Protein AF-A0AAE2CI49-F1 (afdb_monomer)

Structure (mmCIF, N/CA/C/O backbone):
data_AF-A0AAE2CI49-F1
#
_entry.id   AF-A0AAE2CI49-F1
#
loop_
_atom_site.group_PDB
_atom_site.id
_atom_site.type_symbol
_atom_site.label_atom_id
_atom_site.label_alt_id
_atom_site.label_comp_id
_atom_site.label_asym_id
_atom_site.label_entity_id
_atom_site.label_seq_id
_atom_site.pdbx_PDB_ins_code
_atom_site.Cartn_x
_atom_site.Cartn_y
_atom_site.Cartn_z
_atom_site.occupancy
_atom_site.B_iso_or_equiv
_atom_site.auth_seq_id
_atom_site.auth_comp_id
_atom_site.auth_asym_id
_atom_site.auth_atom_id
_atom_site.pdbx_PDB_model_num
ATOM 1 N N . MET A 1 1 ? -27.944 13.816 4.748 1.00 39.56 1 MET A N 1
ATOM 2 C CA . MET A 1 1 ? -26.914 13.652 5.799 1.00 39.56 1 MET A CA 1
ATOM 3 C C . MET A 1 1 ? -25.549 13.648 5.132 1.00 39.56 1 MET A C 1
ATOM 5 O O . MET A 1 1 ? -25.387 12.928 4.154 1.00 39.56 1 MET A O 1
ATOM 9 N N . LYS A 1 2 ? -24.597 14.471 5.590 1.00 44.56 2 LYS A N 1
ATOM 10 C CA . LYS A 1 2 ? -23.194 14.343 5.158 1.00 44.56 2 LYS A CA 1
ATOM 11 C C . LYS A 1 2 ? -22.647 13.049 5.763 1.00 44.56 2 LYS A C 1
ATOM 13 O O . LYS A 1 2 ? -22.894 12.801 6.938 1.00 44.56 2 LYS A O 1
ATOM 18 N N . GLN A 1 3 ? -21.974 12.222 4.966 1.00 50.28 3 GLN A N 1
ATOM 19 C CA . GLN A 1 3 ? -21.343 11.003 5.473 1.00 50.28 3 GLN A CA 1
ATOM 20 C C . GLN A 1 3 ? -20.342 11.378 6.579 1.00 50.28 3 GLN A C 1
ATOM 22 O O . GLN A 1 3 ? -19.498 12.246 6.337 1.00 50.28 3 GLN A O 1
ATOM 27 N N . PRO A 1 4 ? -20.423 10.779 7.779 1.00 49.91 4 PRO A N 1
ATOM 28 C CA . PRO A 1 4 ? -19.415 10.987 8.804 1.00 49.91 4 PRO A CA 1
ATOM 29 C C . PRO A 1 4 ? -18.140 10.254 8.380 1.00 49.91 4 PRO A C 1
ATOM 31 O O . PRO A 1 4 ? -18.024 9.041 8.513 1.00 49.91 4 PRO A O 1
ATOM 34 N N . SER A 1 5 ? -17.178 10.986 7.824 1.00 48.34 5 SER A N 1
ATOM 35 C CA . SER A 1 5 ? -15.806 10.505 7.689 1.00 48.34 5 SER A CA 1
ATOM 36 C C . SER A 1 5 ? -15.032 10.927 8.935 1.00 48.34 5 SER A C 1
ATOM 38 O O . SER A 1 5 ? -14.729 12.111 9.094 1.00 48.34 5 SER A O 1
ATOM 40 N N . PHE A 1 6 ? -14.707 9.981 9.815 1.00 48.91 6 PHE A N 1
ATOM 41 C CA . PHE A 1 6 ? -13.681 10.206 10.831 1.00 48.91 6 PHE A CA 1
ATOM 42 C C . PHE A 1 6 ? -12.323 10.229 10.120 1.00 48.91 6 PHE A C 1
ATOM 44 O O . PHE A 1 6 ? -11.905 9.233 9.532 1.00 48.91 6 PHE A O 1
ATOM 51 N N . ILE A 1 7 ? -11.662 11.388 10.103 1.00 50.59 7 ILE A N 1
ATOM 52 C CA . ILE A 1 7 ? -10.316 11.528 9.539 1.00 50.59 7 ILE A CA 1
ATOM 53 C C . ILE A 1 7 ? -9.325 11.337 10.682 1.00 50.59 7 ILE A C 1
ATOM 55 O O . ILE A 1 7 ? -9.117 12.244 11.488 1.00 50.59 7 ILE A O 1
ATOM 59 N N . LEU A 1 8 ? -8.691 10.168 10.737 1.00 57.25 8 LEU A N 1
ATOM 60 C CA . LEU A 1 8 ? -7.527 9.962 11.587 1.00 57.25 8 LEU A CA 1
ATOM 61 C C . LEU A 1 8 ? -6.319 10.630 10.913 1.00 57.25 8 LEU A C 1
ATOM 63 O O . LEU A 1 8 ? -5.760 10.109 9.949 1.00 57.25 8 LEU A O 1
ATOM 67 N N . SER A 1 9 ? -5.958 11.824 11.379 1.00 54.97 9 SER A N 1
ATOM 68 C CA . SER A 1 9 ? -4.792 12.556 10.874 1.00 54.97 9 SER A CA 1
ATOM 69 C C . SER A 1 9 ? -3.548 12.136 11.651 1.00 54.97 9 SER A C 1
ATOM 71 O O . SER A 1 9 ? -3.353 12.567 12.784 1.00 54.97 9 SER A O 1
ATOM 73 N N . VAL A 1 10 ? -2.690 11.313 11.048 1.00 61.19 10 VAL A N 1
ATOM 74 C CA . VAL A 1 10 ? -1.338 11.076 11.572 1.00 61.19 10 VAL A CA 1
ATOM 75 C C . VAL A 1 10 ? -0.443 12.218 11.090 1.00 61.19 10 VAL A C 1
ATOM 77 O O . VAL A 1 10 ? -0.143 12.325 9.901 1.00 61.19 10 VAL A O 1
ATOM 80 N N . VAL A 1 11 ? -0.037 13.098 12.007 1.00 55.62 11 VAL A N 1
ATOM 81 C CA . VAL A 1 11 ? 0.938 14.160 11.725 1.00 55.62 11 VAL A CA 1
ATOM 82 C C . VAL A 1 11 ? 2.320 13.517 11.635 1.00 55.62 11 VAL A C 1
ATOM 84 O O . VAL A 1 11 ? 2.894 13.113 12.642 1.00 55.62 11 VAL A O 1
ATOM 87 N N . ILE A 1 12 ? 2.849 13.389 10.417 1.00 55.75 12 ILE A N 1
ATOM 88 C CA . ILE A 1 12 ? 4.235 12.967 10.201 1.00 55.75 12 ILE A CA 1
ATOM 89 C C . ILE A 1 12 ? 5.129 14.195 10.398 1.00 55.75 12 ILE A C 1
ATOM 91 O O . ILE A 1 12 ? 4.951 15.209 9.723 1.00 55.75 12 ILE A O 1
ATOM 95 N N . ASP A 1 13 ? 6.077 14.091 11.331 1.00 49.03 13 ASP A N 1
ATOM 96 C CA . ASP A 1 13 ? 7.051 15.138 11.647 1.00 49.03 13 ASP A CA 1
ATOM 97 C C . ASP A 1 13 ? 7.772 15.675 10.400 1.00 49.03 13 ASP A C 1
ATOM 99 O O . ASP A 1 13 ? 7.978 14.952 9.424 1.00 49.03 13 ASP A O 1
ATOM 103 N N . GLY A 1 14 ? 8.195 16.944 10.479 1.00 54.28 14 GLY A N 1
ATOM 104 C CA . GLY A 1 14 ? 8.913 17.683 9.436 1.00 54.28 14 GLY A CA 1
ATOM 105 C C . GLY A 1 14 ? 10.259 17.057 9.006 1.00 54.28 14 GLY A C 1
ATOM 106 O O . GLY A 1 14 ? 10.463 15.857 9.113 1.00 54.28 14 GLY A O 1
ATOM 107 N N . PRO A 1 15 ? 11.254 17.823 8.528 1.00 52.94 15 PRO A N 1
ATOM 108 C CA . PRO A 1 15 ? 12.444 17.299 7.826 1.00 52.94 15 PRO A CA 1
ATOM 109 C C . PRO A 1 15 ? 13.261 16.187 8.527 1.00 52.94 15 PRO A C 1
ATOM 111 O O . PRO A 1 15 ? 14.086 15.534 7.889 1.00 52.94 15 PRO A O 1
ATOM 114 N N . LYS A 1 16 ? 13.056 15.967 9.833 1.00 57.91 16 LYS A N 1
ATOM 115 C CA . LYS A 1 16 ? 13.677 14.917 10.658 1.00 57.91 16 LYS A CA 1
ATOM 116 C C . LYS A 1 16 ? 12.723 13.767 11.026 1.00 57.91 16 LYS A 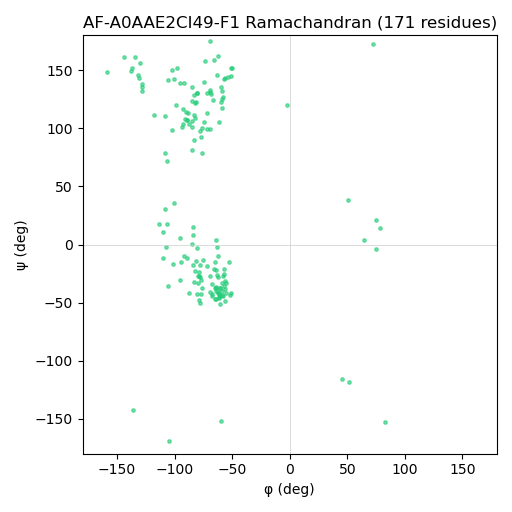C 1
ATOM 118 O O . LYS A 1 16 ? 13.038 13.014 11.948 1.00 57.91 16 LYS A O 1
ATOM 123 N N . GLY A 1 17 ? 11.602 13.627 10.319 1.00 57.50 17 GLY A N 1
ATOM 124 C CA . GLY A 1 17 ? 10.532 12.684 10.618 1.00 57.50 17 GLY A CA 1
ATOM 125 C C . GLY A 1 17 ? 11.007 11.254 10.853 1.00 57.50 17 GLY A C 1
ATOM 126 O O . GLY A 1 17 ? 12.044 10.806 10.335 1.00 57.50 17 GLY A O 1
ATOM 127 N N . SER A 1 18 ? 10.235 10.536 11.666 1.00 52.62 18 SER A N 1
ATOM 128 C CA . SER A 1 18 ? 10.558 9.197 12.157 1.00 52.62 18 SER A CA 1
ATOM 129 C C . SER A 1 18 ? 10.671 8.140 11.057 1.00 52.62 18 SER A C 1
ATOM 131 O O . SER A 1 18 ? 11.066 7.033 11.378 1.00 52.62 18 SER A O 1
ATOM 133 N N . GLY A 1 19 ? 10.434 8.448 9.775 1.00 63.12 19 GLY A N 1
ATOM 134 C CA . GLY A 1 19 ? 10.719 7.548 8.650 1.00 63.12 19 GLY A CA 1
ATOM 135 C C . GLY A 1 19 ? 10.252 6.115 8.931 1.00 63.12 19 GLY A C 1
ATOM 136 O O . GLY A 1 19 ? 9.073 5.884 9.172 1.00 63.12 19 GLY A O 1
ATOM 137 N N . ASN A 1 20 ? 11.210 5.186 8.995 1.00 61.00 20 ASN A N 1
ATOM 138 C CA . ASN A 1 20 ? 11.021 3.752 9.249 1.00 61.00 20 ASN A CA 1
ATOM 139 C C . ASN A 1 20 ? 10.449 3.371 10.636 1.00 61.00 20 ASN A C 1
ATOM 141 O O . ASN A 1 20 ? 10.418 2.186 10.933 1.00 61.00 20 ASN A O 1
ATOM 145 N N . LYS A 1 21 ? 10.078 4.320 11.506 1.00 70.38 21 LYS A N 1
ATOM 146 C CA . LYS A 1 21 ? 9.539 4.043 12.856 1.00 70.38 21 LYS A CA 1
ATOM 147 C C . LYS A 1 21 ? 8.077 4.447 13.027 1.00 70.38 21 LYS A C 1
ATOM 149 O O . LYS A 1 21 ? 7.615 4.671 14.144 1.00 70.38 21 LYS A O 1
ATOM 154 N N . ILE A 1 22 ? 7.368 4.648 11.917 1.00 76.88 22 ILE A N 1
ATOM 155 C CA . ILE A 1 22 ? 5.941 4.976 11.951 1.00 76.88 22 ILE A CA 1
ATOM 156 C C . ILE A 1 22 ? 5.118 3.845 12.582 1.00 76.88 22 ILE A C 1
ATOM 158 O O . ILE A 1 22 ? 4.099 4.105 13.208 1.00 76.88 22 ILE A O 1
ATOM 162 N N . ASP A 1 23 ? 5.598 2.607 12.477 1.00 76.38 23 ASP A N 1
ATOM 163 C CA . ASP A 1 23 ? 5.009 1.407 13.065 1.00 76.38 23 ASP A CA 1
ATOM 164 C C . ASP A 1 23 ? 4.834 1.516 14.587 1.00 76.38 23 ASP A C 1
ATOM 166 O O . ASP A 1 23 ? 3.785 1.139 15.096 1.00 76.38 23 ASP A O 1
ATOM 170 N N . VAL A 1 24 ? 5.786 2.132 15.300 1.00 80.06 24 VAL A N 1
ATOM 171 C CA . VAL A 1 24 ? 5.687 2.377 16.753 1.00 80.06 24 VAL A CA 1
ATOM 172 C C . VAL A 1 24 ? 4.479 3.255 17.094 1.00 80.06 24 VAL A C 1
ATOM 174 O O . VAL A 1 24 ? 3.809 3.034 18.097 1.00 80.06 24 VAL A O 1
ATOM 177 N N . PHE A 1 25 ? 4.178 4.244 16.249 1.00 78.06 25 PHE A N 1
ATOM 178 C CA . PHE A 1 25 ? 3.023 5.127 16.435 1.00 78.06 25 PHE A CA 1
ATOM 179 C C . PHE A 1 25 ? 1.711 4.478 15.990 1.00 78.06 25 PHE A C 1
ATOM 181 O O . PHE A 1 25 ? 0.650 4.839 16.491 1.00 78.06 25 PHE A O 1
ATOM 188 N N . LEU A 1 26 ? 1.773 3.539 15.044 1.00 84.00 26 LEU A N 1
ATOM 189 C CA . LEU A 1 26 ? 0.606 2.815 14.547 1.00 84.00 26 LEU A CA 1
ATOM 190 C C . LEU A 1 26 ? 0.240 1.614 15.421 1.00 84.00 26 LEU A C 1
ATOM 192 O O . LEU A 1 26 ? -0.886 1.140 15.327 1.00 84.00 26 LEU A O 1
ATOM 196 N N . GLN A 1 27 ? 1.143 1.126 16.272 1.00 85.38 27 GLN A N 1
ATOM 197 C CA . GLN A 1 27 ? 0.884 -0.040 17.113 1.00 85.38 27 GLN A CA 1
ATOM 198 C C . GLN A 1 27 ? -0.360 0.125 18.011 1.00 85.38 27 GLN A C 1
ATOM 200 O O . GLN A 1 27 ? -1.228 -0.742 17.924 1.00 85.38 27 GLN A O 1
ATOM 205 N N . PRO A 1 28 ? -0.545 1.234 18.763 1.00 89.50 28 PRO A N 1
ATOM 206 C CA . PRO A 1 28 ? -1.771 1.439 19.541 1.00 89.50 28 PRO A CA 1
ATOM 207 C C . PRO A 1 28 ? -3.033 1.437 18.671 1.00 89.50 28 PRO A C 1
ATOM 209 O O . PRO A 1 28 ? -4.028 0.822 19.029 1.00 89.50 28 PRO A O 1
ATOM 212 N N . LEU A 1 29 ? -2.968 2.047 17.481 1.00 88.25 29 LEU A N 1
ATOM 213 C CA . LEU A 1 29 ? -4.080 2.046 16.528 1.00 88.25 29 LEU A CA 1
ATOM 214 C C . LEU A 1 29 ? -4.424 0.625 16.060 1.00 88.25 29 LEU A C 1
ATOM 216 O O . LEU A 1 29 ? -5.595 0.283 15.928 1.00 88.25 29 LEU A O 1
ATOM 220 N N . VAL A 1 30 ? -3.420 -0.207 15.776 1.00 89.38 30 VAL A N 1
ATOM 221 C CA . VAL A 1 30 ? -3.640 -1.605 15.379 1.00 89.38 30 VAL A CA 1
ATOM 222 C C . VAL A 1 30 ? -4.290 -2.394 16.514 1.00 89.38 30 VAL A C 1
ATOM 224 O O . VAL A 1 30 ? -5.182 -3.200 16.248 1.00 89.38 30 VAL A O 1
ATOM 227 N N . ASP A 1 31 ? -3.870 -2.161 17.755 1.00 92.12 31 ASP A N 1
ATOM 228 C CA . ASP A 1 31 ? -4.435 -2.830 18.926 1.00 92.12 31 ASP A CA 1
ATOM 229 C C . ASP A 1 31 ? -5.894 -2.401 19.166 1.00 92.12 31 ASP A C 1
ATOM 231 O O . ASP A 1 31 ? -6.758 -3.265 19.313 1.00 92.12 31 ASP A O 1
ATOM 235 N N . GLU A 1 32 ? -6.205 -1.104 19.065 1.00 92.38 32 GLU A N 1
ATOM 236 C CA . GLU A 1 32 ? -7.578 -0.577 19.137 1.00 92.38 32 GLU A CA 1
ATOM 237 C C . GLU A 1 32 ? -8.472 -1.129 18.014 1.00 92.38 32 GLU A C 1
ATOM 239 O O . GLU A 1 32 ? -9.616 -1.515 18.250 1.00 92.38 32 GLU A O 1
ATOM 244 N N . LEU A 1 33 ? -7.963 -1.218 16.778 1.00 93.00 33 LEU A N 1
ATOM 245 C CA . LEU A 1 33 ? -8.712 -1.791 15.653 1.00 93.00 33 LEU A CA 1
ATOM 246 C C . LEU A 1 33 ? -9.007 -3.282 15.857 1.00 93.00 33 LEU A C 1
ATOM 248 O O . LEU A 1 33 ? -10.088 -3.747 15.497 1.00 93.00 33 LEU A O 1
ATOM 252 N N . LYS A 1 34 ? -8.066 -4.038 16.437 1.00 94.62 34 LYS A N 1
ATOM 253 C CA . LYS A 1 34 ? -8.285 -5.446 16.798 1.00 94.62 34 LYS A CA 1
ATOM 254 C C . LYS A 1 34 ? -9.308 -5.581 17.918 1.00 94.62 34 LYS A C 1
ATOM 256 O O . LYS A 1 34 ? -10.161 -6.461 17.832 1.00 94.62 34 LYS A O 1
ATOM 261 N N . GLU A 1 35 ? -9.242 -4.724 18.935 1.00 95.62 35 GLU A N 1
ATOM 262 C CA . GLU A 1 35 ? -10.225 -4.691 20.018 1.00 95.62 35 GLU A CA 1
ATOM 263 C C . GLU A 1 35 ? -11.623 -4.397 19.466 1.00 95.62 35 GLU A C 1
ATOM 265 O O . GLU A 1 35 ? -12.536 -5.191 19.681 1.00 95.62 35 GLU A O 1
ATOM 270 N N . LEU A 1 36 ? -11.770 -3.338 18.664 1.00 95.94 36 LEU A N 1
ATOM 271 C CA . LEU A 1 36 ? -13.021 -2.970 17.993 1.00 95.94 36 LEU A CA 1
ATOM 272 C C . LEU A 1 36 ? -13.573 -4.087 17.101 1.00 95.94 36 LEU A C 1
ATOM 274 O O . LEU A 1 36 ? -14.788 -4.239 16.999 1.00 95.94 36 LEU A O 1
ATOM 278 N N . TRP A 1 37 ? -12.716 -4.864 16.440 1.00 96.38 37 TRP A N 1
ATOM 279 C CA . TRP A 1 37 ? -13.163 -5.947 15.567 1.00 96.38 37 TRP A CA 1
ATOM 280 C C . TRP A 1 37 ? -13.582 -7.197 16.352 1.00 96.38 37 TRP A C 1
ATOM 282 O O . TRP A 1 37 ? -14.676 -7.717 16.132 1.00 96.38 37 TRP A O 1
ATOM 292 N N . HIS A 1 38 ? -12.738 -7.677 17.272 1.00 96.00 38 HIS A N 1
ATOM 293 C CA . HIS A 1 38 ? -12.921 -8.969 17.943 1.00 96.00 38 HIS A CA 1
ATOM 294 C C . HIS A 1 38 ? -13.792 -8.904 19.201 1.00 96.00 38 HIS A C 1
ATOM 296 O O . HIS A 1 38 ? -14.616 -9.792 19.408 1.00 96.00 38 HIS A O 1
ATOM 302 N N . THR A 1 39 ? -13.610 -7.877 20.032 1.00 96.44 39 THR A N 1
ATOM 303 C CA . THR A 1 39 ? -14.284 -7.739 21.336 1.00 96.44 39 THR A CA 1
ATOM 304 C C . THR A 1 39 ? -15.389 -6.684 21.287 1.00 96.44 39 THR A C 1
ATOM 306 O O . THR A 1 39 ? -16.433 -6.834 21.918 1.00 96.44 39 THR A O 1
ATOM 309 N N . GLY A 1 40 ? -15.161 -5.621 20.514 1.00 95.25 40 GLY A N 1
ATOM 310 C CA . GLY A 1 40 ? -15.941 -4.393 20.526 1.00 95.25 40 GLY A CA 1
ATOM 311 C C . GLY A 1 40 ? -15.692 -3.560 21.788 1.00 95.25 40 GLY A C 1
ATOM 312 O O . GLY A 1 40 ? -15.098 -4.031 22.756 1.00 95.25 40 GLY A O 1
ATOM 313 N N . VAL A 1 41 ? -16.242 -2.344 21.829 1.00 95.81 41 VAL A N 1
ATOM 314 C CA . VAL A 1 41 ? -16.112 -1.433 22.984 1.00 95.81 41 VAL A CA 1
ATOM 315 C C . VAL A 1 41 ? -17.491 -0.924 23.445 1.00 95.81 41 VAL A C 1
ATOM 317 O O . VAL A 1 41 ? -18.277 -0.483 22.596 1.00 95.81 41 VAL A O 1
ATOM 320 N N . PRO A 1 42 ? -17.824 -0.949 24.755 1.00 96.88 42 PRO A N 1
ATOM 321 C CA . PRO A 1 42 ? -19.077 -0.388 25.260 1.00 96.88 42 PRO A CA 1
ATOM 322 C C . PRO A 1 42 ? -19.182 1.101 24.927 1.00 96.88 42 PRO A C 1
ATOM 324 O O . PRO A 1 42 ? -18.371 1.909 25.376 1.00 96.88 42 PRO A O 1
ATOM 327 N N . THR A 1 43 ? -20.185 1.465 24.136 1.00 96.75 43 THR A N 1
ATOM 328 C CA . THR A 1 43 ? -20.375 2.818 23.613 1.00 96.75 43 THR A CA 1
ATOM 329 C C . THR A 1 43 ? -21.791 3.288 23.908 1.00 96.75 43 THR A C 1
ATOM 331 O O . THR A 1 43 ? -22.747 2.530 23.770 1.00 96.75 43 THR A O 1
ATOM 334 N N . TYR A 1 44 ? -21.928 4.542 24.326 1.00 97.12 44 TYR A N 1
ATOM 335 C CA . TYR A 1 44 ? -23.228 5.152 24.581 1.00 97.12 44 TYR A CA 1
ATOM 336 C C . TYR A 1 44 ? -23.827 5.706 23.284 1.00 97.12 44 TYR A C 1
ATOM 338 O O . TYR A 1 44 ? -23.210 6.551 22.629 1.00 97.12 44 TYR A O 1
ATOM 346 N N . ASP A 1 45 ? -25.031 5.265 22.926 1.00 96.44 45 ASP A N 1
ATOM 347 C CA . ASP A 1 45 ? -25.808 5.843 21.832 1.00 96.44 45 ASP A CA 1
ATOM 348 C C . ASP A 1 45 ? -26.681 6.990 22.356 1.00 96.44 45 ASP A C 1
ATOM 350 O O . ASP A 1 45 ? -27.705 6.777 23.005 1.00 96.44 45 ASP A O 1
ATOM 354 N N . ALA A 1 46 ? -26.302 8.228 22.030 1.00 96.19 46 ALA A N 1
ATOM 355 C CA . ALA A 1 46 ? -27.058 9.420 22.412 1.00 96.19 46 ALA A CA 1
ATOM 356 C C . ALA A 1 46 ? -28.446 9.518 21.750 1.00 96.19 46 ALA A C 1
ATOM 358 O O . ALA A 1 46 ? -29.299 10.242 22.259 1.00 96.19 46 ALA A O 1
ATOM 359 N N . SER A 1 47 ? -28.679 8.825 20.629 1.00 95.25 47 SER A N 1
ATOM 360 C CA . SER A 1 47 ? -29.979 8.805 19.952 1.00 95.25 47 SER A CA 1
ATOM 361 C C . SER A 1 47 ? -30.987 7.916 20.676 1.00 95.25 47 SER A C 1
ATOM 363 O O . SER A 1 47 ? -32.168 8.256 20.716 1.00 95.25 47 SER A O 1
ATOM 365 N N . CYS A 1 48 ? -30.534 6.784 21.220 1.00 94.44 48 CYS A N 1
ATOM 366 C CA . CYS A 1 48 ? -31.393 5.804 21.890 1.00 94.44 48 CYS A CA 1
ATOM 367 C C . CYS A 1 48 ? -31.335 5.906 23.423 1.00 94.44 48 CYS A C 1
ATOM 369 O O . CYS A 1 48 ? -32.228 5.409 24.098 1.00 94.44 48 CYS A O 1
ATOM 371 N N . GLY A 1 49 ? -30.323 6.580 23.978 1.00 96.69 49 GLY A N 1
ATOM 372 C CA . GLY A 1 49 ? -30.129 6.719 25.422 1.00 96.69 49 GLY A CA 1
ATOM 373 C C . GLY A 1 49 ? -29.591 5.456 26.101 1.00 96.69 49 GLY A C 1
ATOM 374 O O . GLY A 1 49 ? -29.757 5.295 27.308 1.00 96.69 49 GLY A O 1
ATOM 375 N N . GLU A 1 50 ? -28.964 4.555 25.343 1.00 97.12 50 GLU A N 1
ATOM 376 C CA . GLU A 1 50 ? -28.585 3.214 25.798 1.00 97.12 50 GLU A CA 1
ATOM 377 C C . GLU A 1 50 ? -27.115 2.897 25.494 1.00 97.12 50 GLU A C 1
ATOM 379 O O . GLU A 1 50 ? -26.496 3.468 24.594 1.00 97.12 50 GLU A O 1
ATOM 384 N N . MET A 1 51 ? -26.545 1.967 26.263 1.00 97.56 51 MET A N 1
ATOM 385 C CA . MET A 1 51 ? -25.217 1.414 25.996 1.00 97.56 51 MET A CA 1
ATOM 386 C C . MET A 1 51 ? -25.328 0.261 24.999 1.00 97.56 51 MET A C 1
ATOM 388 O O . MET A 1 51 ? -26.160 -0.627 25.173 1.00 97.56 51 MET A O 1
ATOM 392 N N . PHE A 1 52 ? -24.443 0.221 24.008 1.00 96.38 52 PHE A N 1
ATOM 393 C CA . PHE A 1 52 ? -24.325 -0.898 23.076 1.00 96.38 52 PHE A CA 1
ATOM 394 C C . PHE A 1 52 ? -22.862 -1.302 22.877 1.00 96.38 52 PHE A C 1
ATOM 396 O O . PHE A 1 52 ? -21.936 -0.544 23.167 1.00 96.38 52 PHE A O 1
ATOM 403 N N . GLN A 1 53 ? -22.649 -2.517 22.377 1.00 97.56 53 GLN A N 1
ATOM 404 C CA . GLN A 1 53 ? -21.319 -3.014 22.038 1.00 97.56 53 GLN A CA 1
ATOM 405 C C . GLN A 1 53 ? -20.946 -2.543 20.625 1.00 97.56 53 GLN A C 1
ATOM 407 O O . GLN A 1 53 ? -21.487 -3.046 19.638 1.00 97.56 53 GLN A O 1
ATOM 412 N N . LEU A 1 54 ? -20.043 -1.567 20.510 1.00 96.00 54 LEU A N 1
ATOM 413 C CA . LEU A 1 54 ? -19.601 -1.060 19.211 1.00 96.00 54 LEU A CA 1
ATOM 414 C C . LEU A 1 54 ? -18.519 -1.966 18.628 1.00 96.00 54 LEU A C 1
ATOM 416 O O . LEU A 1 54 ? -17.444 -2.095 19.209 1.00 96.00 54 LEU A O 1
ATOM 420 N N . HIS A 1 55 ? -18.782 -2.504 17.440 1.00 96.06 55 HIS A N 1
ATOM 421 C CA . HIS A 1 55 ? -17.759 -3.096 16.586 1.00 96.06 55 HIS A CA 1
ATOM 422 C C . HIS A 1 55 ? -17.450 -2.171 15.411 1.00 96.06 55 HIS A C 1
ATOM 424 O O . HIS A 1 55 ? -18.352 -1.569 14.825 1.00 96.06 55 HIS A O 1
ATOM 430 N N . ALA A 1 56 ? -16.176 -2.082 15.040 1.00 91.56 56 ALA A N 1
ATOM 431 C CA . ALA A 1 56 ? -15.738 -1.312 13.883 1.00 91.56 56 ALA A CA 1
ATOM 432 C C . ALA A 1 56 ? -14.678 -2.076 13.086 1.00 91.56 56 ALA A C 1
ATOM 434 O O . ALA A 1 56 ? -13.899 -2.851 13.634 1.00 91.56 56 ALA A O 1
ATOM 435 N N . GLY A 1 57 ? -14.656 -1.840 11.775 1.00 90.62 57 GLY A N 1
ATOM 436 C CA . GLY A 1 57 ? -13.676 -2.412 10.860 1.00 90.62 57 GLY A CA 1
ATOM 437 C C . GLY A 1 57 ? -13.068 -1.339 9.965 1.00 90.62 57 GLY A C 1
ATOM 438 O O . GLY A 1 57 ? -13.753 -0.412 9.523 1.00 90.62 57 GLY A O 1
ATOM 439 N N . LEU A 1 58 ? -11.775 -1.470 9.676 1.00 87.88 58 LEU A N 1
ATOM 440 C CA . LEU A 1 58 ? -11.074 -0.594 8.743 1.00 87.88 58 LEU A CA 1
ATOM 441 C C . LEU A 1 58 ? -11.298 -1.080 7.305 1.00 87.88 58 LEU A C 1
ATOM 443 O O . LEU A 1 58 ? -10.775 -2.117 6.911 1.00 87.88 58 LEU A O 1
ATOM 447 N N . LEU A 1 59 ? -12.045 -0.315 6.503 1.00 86.62 59 LEU A N 1
ATOM 448 C CA . LEU A 1 59 ? -12.302 -0.679 5.104 1.00 86.62 59 LEU A CA 1
ATOM 449 C C . LEU A 1 59 ? -11.118 -0.350 4.182 1.00 86.62 59 LEU A C 1
ATOM 451 O O . LEU A 1 59 ? -10.736 -1.156 3.337 1.00 86.62 59 LEU A O 1
ATOM 455 N N . ARG A 1 60 ? -10.574 0.868 4.285 1.00 82.88 60 ARG A N 1
ATOM 456 C CA . ARG A 1 60 ? -9.459 1.330 3.446 1.00 82.88 60 ARG A CA 1
ATOM 457 C C . ARG A 1 60 ? -8.708 2.486 4.087 1.00 82.88 60 ARG A C 1
ATOM 459 O O . ARG A 1 60 ? -9.312 3.342 4.727 1.00 82.88 60 ARG A O 1
ATOM 466 N N . THR A 1 61 ? -7.413 2.561 3.812 1.00 83.62 61 THR A N 1
ATOM 467 C CA . THR A 1 61 ? -6.586 3.740 4.079 1.00 83.62 61 THR A CA 1
ATOM 468 C C . THR A 1 61 ? -6.430 4.572 2.804 1.00 83.62 61 THR A C 1
ATOM 470 O O . THR A 1 61 ? -6.534 4.063 1.683 1.00 83.62 61 THR A O 1
ATOM 473 N N . ILE A 1 62 ? -6.228 5.880 2.964 1.00 85.69 62 ILE A N 1
ATOM 474 C CA . ILE A 1 62 ? -5.882 6.791 1.869 1.00 85.69 62 ILE A CA 1
ATOM 475 C C . ILE A 1 62 ? -4.514 7.365 2.204 1.00 85.69 62 ILE A C 1
ATOM 477 O O . ILE A 1 62 ? -4.368 8.124 3.156 1.00 85.69 62 ILE A O 1
ATOM 481 N N . SER A 1 63 ? -3.516 6.981 1.421 1.00 83.94 63 SER A N 1
ATOM 482 C CA . SER A 1 63 ? -2.143 7.451 1.556 1.00 83.94 63 SER A CA 1
ATOM 483 C C . SER A 1 63 ? -1.623 7.878 0.192 1.00 83.94 63 SER A C 1
ATOM 485 O O . SER A 1 63 ? -1.962 7.270 -0.827 1.00 83.94 63 SER A O 1
ATOM 487 N N . ASP A 1 64 ? -0.774 8.898 0.166 1.00 85.69 64 ASP A N 1
ATOM 488 C CA . ASP A 1 64 ? 0.053 9.170 -1.003 1.00 85.69 64 ASP A CA 1
ATOM 489 C C . ASP A 1 64 ? 1.127 8.073 -1.173 1.00 85.69 64 ASP A C 1
ATOM 491 O O . ASP A 1 64 ? 1.248 7.155 -0.359 1.00 85.69 64 ASP A O 1
ATOM 495 N N . ILE A 1 65 ? 1.899 8.119 -2.263 1.00 82.38 65 ILE A N 1
ATOM 496 C CA . ILE A 1 65 ? 2.908 7.085 -2.558 1.00 82.38 65 ILE A CA 1
ATOM 497 C C . ILE A 1 65 ? 3.992 7.002 -1.457 1.00 82.38 65 ILE A C 1
ATOM 499 O O . ILE A 1 65 ? 4.317 5.892 -1.028 1.00 82.38 65 ILE A O 1
ATOM 503 N N . PRO A 1 66 ? 4.563 8.118 -0.959 1.00 81.69 66 PRO A N 1
ATOM 504 C CA . PRO A 1 66 ? 5.505 8.069 0.159 1.00 81.69 66 PRO A CA 1
ATOM 505 C C . PRO A 1 66 ? 4.891 7.508 1.449 1.00 81.69 66 PRO A C 1
ATOM 507 O O . PRO A 1 66 ? 5.494 6.637 2.075 1.00 81.69 66 PRO A O 1
ATOM 510 N N . GLY A 1 67 ? 3.690 7.955 1.825 1.00 82.88 67 GLY A N 1
ATOM 511 C CA . GLY A 1 67 ? 2.978 7.473 3.007 1.00 82.88 67 GLY A CA 1
ATOM 512 C C . GLY A 1 67 ? 2.650 5.986 2.914 1.00 82.88 67 GLY A C 1
ATOM 513 O O . GLY A 1 67 ? 2.868 5.251 3.874 1.00 82.88 67 GLY A O 1
ATOM 514 N N . TYR A 1 68 ? 2.236 5.517 1.733 1.00 83.94 68 TYR A N 1
ATOM 515 C CA . TYR A 1 68 ? 2.005 4.097 1.477 1.00 83.94 68 TYR A CA 1
ATOM 516 C C . TYR A 1 68 ? 3.263 3.269 1.743 1.00 83.94 68 TYR A C 1
ATOM 518 O O . TYR A 1 68 ? 3.178 2.231 2.392 1.00 83.94 68 TYR A O 1
ATOM 526 N N . SER A 1 69 ? 4.434 3.734 1.295 1.00 83.62 69 SER A N 1
ATOM 527 C CA . SER A 1 69 ? 5.706 3.039 1.534 1.00 83.62 69 SER A CA 1
ATOM 528 C C . SER A 1 69 ? 6.002 2.873 3.018 1.00 83.62 69 SER A C 1
ATOM 530 O O . SER A 1 69 ? 6.393 1.794 3.450 1.00 83.62 69 SER A O 1
ATOM 532 N N . ASN A 1 70 ? 5.775 3.932 3.797 1.00 80.44 70 ASN A N 1
ATOM 533 C CA . ASN A 1 70 ? 6.040 3.919 5.230 1.00 80.44 70 ASN A CA 1
ATOM 534 C C . ASN A 1 70 ? 5.0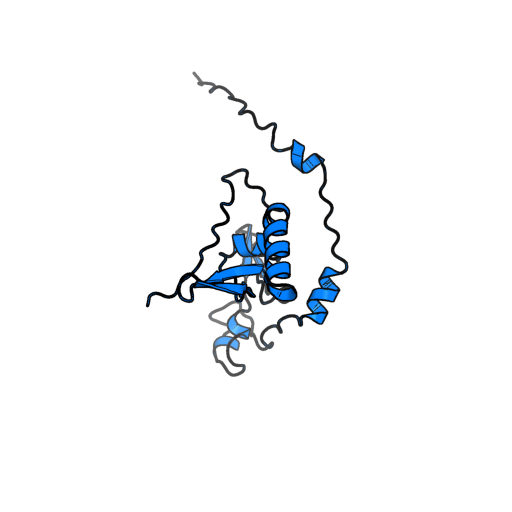64 3.001 5.981 1.00 80.44 70 ASN A C 1
ATOM 536 O O . ASN A 1 70 ? 5.489 2.282 6.876 1.00 80.44 70 ASN A O 1
ATOM 540 N N . ILE A 1 71 ? 3.776 3.016 5.618 1.00 81.62 71 ILE A N 1
ATOM 541 C CA . ILE A 1 71 ? 2.733 2.240 6.312 1.00 81.62 71 ILE A CA 1
ATOM 542 C C . ILE A 1 71 ? 2.779 0.757 5.925 1.00 81.62 71 ILE A C 1
ATOM 544 O O . ILE A 1 71 ? 2.631 -0.108 6.779 1.00 81.62 71 ILE A O 1
ATOM 548 N N . SER A 1 72 ? 2.964 0.449 4.640 1.00 80.44 72 SER A N 1
ATOM 549 C CA . SER A 1 72 ? 2.925 -0.932 4.130 1.00 80.44 72 SER A CA 1
ATOM 550 C C . SER A 1 72 ? 4.278 -1.643 4.162 1.00 80.44 72 SER A C 1
ATOM 552 O O . SER A 1 72 ? 4.348 -2.830 3.856 1.00 80.44 72 SER A O 1
ATOM 554 N N . GLY A 1 73 ? 5.370 -0.911 4.406 1.00 79.88 73 GLY A N 1
ATOM 555 C CA . GLY A 1 73 ? 6.732 -1.411 4.206 1.00 79.88 73 GLY A CA 1
ATOM 556 C C . GLY A 1 73 ? 7.077 -1.720 2.742 1.00 79.88 73 GLY A C 1
ATOM 557 O O . GLY A 1 73 ? 8.174 -2.200 2.458 1.00 79.88 73 GLY A O 1
ATOM 558 N N . CYS A 1 74 ? 6.176 -1.448 1.790 1.00 82.06 74 CYS A N 1
ATOM 559 C CA . CYS A 1 74 ? 6.425 -1.727 0.383 1.00 82.06 74 CYS A CA 1
ATOM 560 C C . CYS A 1 74 ? 7.401 -0.708 -0.220 1.00 82.06 74 CYS A C 1
ATOM 562 O O . CYS A 1 74 ? 7.288 0.500 0.029 1.00 82.06 74 CYS A O 1
ATOM 564 N N . PRO A 1 75 ? 8.329 -1.151 -1.083 1.00 84.62 75 PRO A N 1
ATOM 565 C CA . PRO A 1 75 ? 9.179 -0.238 -1.824 1.00 84.62 75 PRO A CA 1
ATOM 566 C C . PRO A 1 75 ? 8.339 0.571 -2.816 1.00 84.62 75 PRO A C 1
ATOM 568 O O . PRO A 1 75 ? 7.671 0.020 -3.683 1.00 84.62 75 PRO A O 1
ATOM 571 N N . THR A 1 76 ? 8.415 1.898 -2.729 1.00 87.19 76 THR A N 1
ATOM 572 C CA . THR A 1 76 ? 7.800 2.808 -3.716 1.00 87.19 76 THR A CA 1
ATOM 573 C C . THR A 1 76 ? 8.825 3.544 -4.576 1.00 87.19 76 THR A C 1
ATOM 575 O O . THR A 1 76 ? 8.508 4.468 -5.325 1.00 87.19 76 THR A O 1
ATOM 578 N N . LYS A 1 77 ? 10.089 3.123 -4.481 1.00 87.50 77 LYS A N 1
ATOM 579 C CA . LYS A 1 77 ? 11.228 3.642 -5.240 1.00 87.50 77 LYS A CA 1
ATOM 580 C C . LYS A 1 77 ? 12.203 2.517 -5.574 1.00 87.50 77 LYS A C 1
ATOM 582 O O . LYS A 1 77 ? 12.222 1.483 -4.910 1.00 87.50 77 LYS A O 1
ATOM 587 N N . GLY A 1 78 ? 13.062 2.756 -6.559 1.00 91.31 78 GLY A N 1
ATOM 588 C CA . GLY A 1 78 ? 14.067 1.783 -6.979 1.00 91.31 78 GLY A CA 1
ATOM 589 C C . GLY A 1 78 ? 13.496 0.743 -7.939 1.00 91.31 78 GLY A C 1
ATOM 590 O O . GLY A 1 78 ? 12.544 1.013 -8.658 1.00 91.31 78 GLY A O 1
ATOM 591 N N . VAL A 1 79 ? 14.082 -0.452 -7.947 1.00 93.12 79 VAL A N 1
ATOM 592 C CA . VAL A 1 79 ? 13.749 -1.516 -8.912 1.00 93.12 79 VAL A CA 1
ATOM 593 C C . VAL A 1 79 ? 12.298 -2.005 -8.765 1.00 93.12 79 VAL A C 1
ATOM 595 O O . VAL A 1 79 ? 11.620 -2.252 -9.756 1.00 93.12 79 VAL A O 1
ATOM 598 N N . TYR A 1 80 ? 11.787 -2.080 -7.533 1.00 91.06 80 TYR A N 1
ATOM 599 C CA . TYR A 1 80 ? 10.481 -2.676 -7.213 1.00 91.06 80 TYR A CA 1
ATOM 600 C C . TYR A 1 80 ? 9.421 -1.642 -6.824 1.00 91.06 80 TYR A C 1
ATOM 602 O O . TYR A 1 80 ? 8.555 -1.914 -6.005 1.00 91.06 80 TYR A O 1
ATOM 610 N N . ALA A 1 81 ? 9.505 -0.433 -7.378 1.00 90.19 81 ALA A N 1
ATOM 611 C CA . ALA A 1 81 ? 8.725 0.714 -6.917 1.00 90.19 81 ALA A CA 1
ATOM 612 C C . ALA A 1 81 ? 7.203 0.611 -7.095 1.00 90.19 81 ALA A C 1
ATOM 614 O O . ALA A 1 81 ? 6.485 1.448 -6.554 1.00 90.19 81 ALA A O 1
ATOM 615 N N . CYS A 1 82 ? 6.700 -0.326 -7.903 1.00 87.69 82 CYS A N 1
ATOM 616 C CA . CYS A 1 82 ? 5.267 -0.466 -8.123 1.00 87.69 82 CYS A CA 1
ATOM 617 C C . CYS A 1 82 ? 4.674 -1.439 -7.094 1.00 87.69 82 CYS A C 1
ATOM 619 O O . CYS A 1 82 ? 4.939 -2.638 -7.207 1.00 87.69 82 CYS A O 1
ATOM 621 N N . PRO A 1 83 ? 3.800 -0.987 -6.173 1.00 82.88 83 PRO A N 1
ATOM 622 C CA . PRO A 1 83 ? 3.173 -1.872 -5.187 1.00 82.88 83 PRO A CA 1
ATOM 623 C C . PRO A 1 83 ? 2.372 -3.012 -5.817 1.00 82.88 83 PRO A C 1
ATOM 625 O O . PRO A 1 83 ? 2.349 -4.123 -5.305 1.00 82.88 83 PRO A O 1
ATOM 628 N N . ASN A 1 84 ? 1.758 -2.749 -6.973 1.00 83.31 84 ASN A N 1
ATOM 629 C CA . ASN A 1 84 ? 0.927 -3.729 -7.668 1.00 83.31 84 ASN A CA 1
ATOM 630 C C . ASN A 1 84 ? 1.749 -4.773 -8.434 1.00 83.31 84 ASN A C 1
ATOM 632 O O . ASN A 1 84 ? 1.261 -5.871 -8.673 1.00 83.31 84 ASN A O 1
ATOM 636 N N . CYS A 1 85 ? 2.958 -4.418 -8.884 1.00 86.94 85 CYS A N 1
ATOM 637 C CA . CYS A 1 85 ? 3.813 -5.342 -9.632 1.00 86.94 85 CYS A CA 1
ATOM 638 C C . CYS A 1 85 ? 4.822 -6.049 -8.724 1.00 86.94 85 CYS A C 1
ATOM 640 O O . CYS A 1 85 ? 5.241 -7.158 -9.039 1.00 86.94 85 CYS A O 1
ATOM 642 N N . GLY A 1 86 ? 5.270 -5.406 -7.642 1.00 87.38 86 GLY A N 1
ATOM 643 C CA . GLY A 1 86 ? 6.314 -5.924 -6.763 1.00 87.38 86 GLY A CA 1
ATOM 644 C C . GLY A 1 86 ? 7.554 -6.345 -7.554 1.00 87.38 86 GLY A C 1
ATOM 645 O O . GLY A 1 86 ? 8.160 -5.537 -8.264 1.00 87.38 86 GLY A O 1
ATOM 646 N N . LYS A 1 87 ? 7.898 -7.634 -7.478 1.00 87.38 87 LYS A N 1
ATOM 647 C CA . LYS A 1 87 ? 9.032 -8.244 -8.198 1.00 87.38 87 LYS A CA 1
ATOM 648 C C . LYS A 1 87 ? 8.887 -8.186 -9.724 1.00 87.38 87 LYS A C 1
ATOM 650 O O . LYS A 1 87 ? 9.893 -8.118 -10.421 1.00 87.38 87 LYS A O 1
ATOM 655 N N . ASP A 1 88 ? 7.660 -8.122 -10.236 1.00 89.69 88 ASP A N 1
ATOM 656 C CA . ASP A 1 88 ? 7.365 -8.020 -11.669 1.00 89.69 88 ASP A CA 1
ATOM 657 C C . ASP A 1 88 ? 7.418 -6.578 -12.202 1.00 89.69 88 ASP A C 1
ATOM 659 O O . ASP A 1 88 ? 7.009 -6.317 -13.343 1.00 89.69 88 ASP A O 1
ATOM 663 N N . THR A 1 89 ? 7.871 -5.620 -11.385 1.00 90.75 89 THR A N 1
ATOM 664 C CA . THR A 1 89 ? 8.051 -4.227 -11.808 1.00 90.75 89 THR A CA 1
ATOM 665 C C . THR A 1 89 ? 9.049 -4.166 -12.964 1.00 90.75 89 THR A C 1
ATOM 667 O O . THR A 1 89 ? 10.198 -4.588 -12.854 1.00 90.75 89 THR A O 1
ATOM 670 N N . ARG A 1 90 ? 8.621 -3.603 -14.098 1.00 91.25 90 ARG A N 1
ATOM 671 C CA . ARG A 1 90 ? 9.482 -3.369 -15.264 1.00 91.25 90 ARG A CA 1
ATOM 672 C C . ARG A 1 90 ? 10.217 -2.039 -15.099 1.00 91.25 90 ARG A C 1
ATOM 674 O O . ARG A 1 90 ? 9.789 -1.015 -15.625 1.00 91.25 90 ARG A O 1
ATOM 681 N N . SER A 1 91 ? 11.307 -2.060 -14.338 1.00 92.44 91 SER A N 1
ATOM 682 C CA . SER A 1 91 ? 12.166 -0.891 -14.128 1.00 92.44 91 SER A CA 1
ATOM 683 C C . SER A 1 91 ? 13.426 -0.936 -14.992 1.00 92.44 91 SER A C 1
ATOM 685 O O . SER A 1 91 ? 14.061 -1.985 -15.097 1.00 92.44 91 SER A O 1
ATOM 687 N N . GLU A 1 92 ? 13.853 0.214 -15.499 1.00 91.88 92 GLU A N 1
ATOM 688 C CA . GLU A 1 92 ? 15.141 0.405 -16.163 1.00 91.88 92 GLU A CA 1
ATOM 689 C C . GLU A 1 92 ? 15.881 1.591 -15.539 1.00 91.88 92 GLU A C 1
ATOM 691 O O . GLU A 1 92 ? 15.297 2.647 -15.300 1.00 91.88 92 GLU A O 1
ATOM 696 N N . TYR A 1 93 ? 17.177 1.441 -15.265 1.00 94.50 93 TYR A N 1
ATOM 697 C CA . TYR A 1 93 ? 17.981 2.535 -14.727 1.00 94.50 93 TYR A CA 1
ATOM 698 C C . TYR A 1 93 ? 18.584 3.387 -15.850 1.00 94.50 93 TYR A C 1
ATOM 700 O O . TYR A 1 93 ? 19.483 2.956 -16.577 1.00 94.50 93 TYR A O 1
ATOM 708 N N . LEU A 1 94 ? 18.140 4.638 -15.952 1.00 93.12 94 LEU A N 1
ATOM 709 C CA . LEU A 1 94 ? 18.648 5.598 -16.924 1.00 93.12 94 LEU A CA 1
ATOM 710 C C . LEU A 1 94 ? 19.993 6.161 -16.454 1.00 93.12 94 LEU A C 1
ATOM 712 O O . LEU A 1 94 ? 20.039 7.114 -15.675 1.00 93.12 94 LEU A O 1
ATOM 716 N N . LYS A 1 95 ? 21.100 5.611 -16.969 1.00 95.00 95 LYS A N 1
ATOM 717 C CA . LYS A 1 95 ? 22.472 5.961 -16.544 1.00 95.00 95 LYS A CA 1
ATOM 718 C C . LYS A 1 95 ? 22.765 7.465 -16.547 1.00 95.00 95 LYS A C 1
ATOM 720 O O . LYS A 1 95 ? 23.379 7.952 -15.611 1.00 95.00 95 LYS A O 1
ATOM 725 N N . LYS A 1 96 ? 22.315 8.193 -17.576 1.00 95.12 96 LYS A N 1
ATOM 726 C CA . LYS A 1 96 ? 22.552 9.645 -17.715 1.00 95.12 96 LYS A CA 1
ATOM 727 C C . LYS A 1 96 ? 21.655 10.494 -16.809 1.00 95.12 96 LYS A C 1
ATOM 729 O O . LYS A 1 96 ? 22.043 11.583 -16.411 1.00 95.12 96 LYS A O 1
ATOM 734 N N . GLY A 1 97 ? 20.446 10.012 -16.515 1.00 93.94 97 GLY A N 1
ATOM 735 C CA . GLY A 1 97 ? 19.468 10.721 -15.685 1.00 93.94 97 GLY A CA 1
ATOM 736 C C . GLY A 1 97 ? 19.545 10.361 -14.202 1.0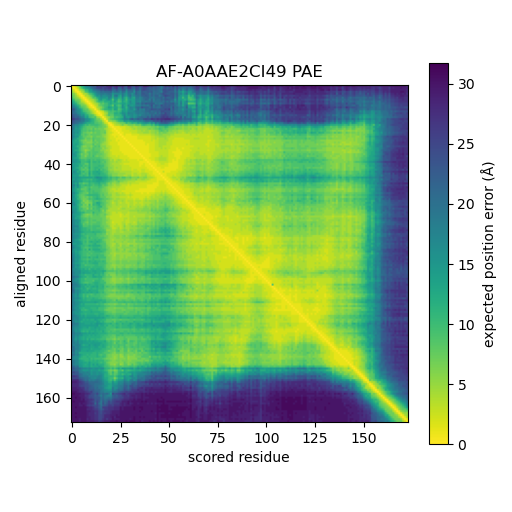0 93.94 97 GLY A C 1
ATOM 737 O O . GLY A 1 97 ? 18.881 11.010 -13.400 1.00 93.94 97 GLY A O 1
ATOM 738 N N . HIS A 1 98 ? 20.316 9.325 -13.856 1.00 93.38 98 HIS A N 1
ATOM 739 C CA . HIS A 1 98 ? 20.441 8.755 -12.513 1.00 93.38 98 HIS A CA 1
ATOM 740 C C . HIS A 1 98 ? 19.084 8.449 -11.854 1.00 93.38 98 HIS A C 1
ATOM 742 O O . HIS A 1 98 ? 18.877 8.676 -10.663 1.00 93.38 98 HIS A O 1
ATOM 748 N N . LYS A 1 99 ? 18.130 7.963 -12.656 1.00 93.06 99 LYS A N 1
ATOM 749 C CA . LYS A 1 99 ? 16.742 7.701 -12.253 1.00 93.06 99 LYS A CA 1
ATOM 750 C C . LYS A 1 99 ? 16.264 6.372 -12.817 1.00 93.06 99 LYS A C 1
ATOM 752 O O . LYS A 1 99 ? 16.698 5.956 -13.890 1.00 93.06 99 LYS A O 1
ATOM 757 N N . PHE A 1 100 ? 15.332 5.744 -12.111 1.00 93.44 100 PHE A N 1
ATOM 758 C CA . PHE A 1 100 ? 14.578 4.616 -12.646 1.00 93.44 100 PHE A CA 1
ATOM 759 C C . PHE A 1 100 ? 13.446 5.122 -13.542 1.00 93.44 100 PHE A C 1
ATOM 761 O O . PHE A 1 100 ? 12.689 6.011 -13.154 1.00 93.44 100 PHE A O 1
ATOM 768 N N . CYS A 1 101 ? 13.352 4.551 -14.738 1.00 91.25 101 CYS A N 1
ATOM 769 C CA . CYS A 1 101 ? 12.184 4.609 -15.599 1.00 91.25 101 CYS A CA 1
ATOM 770 C C . CYS A 1 101 ? 11.356 3.347 -15.366 1.00 91.25 101 CYS A C 1
ATOM 772 O O . CYS A 1 101 ? 11.914 2.256 -15.248 1.00 91.25 101 CYS A O 1
ATOM 774 N N . TYR A 1 102 ? 10.038 3.489 -15.309 1.00 90.25 102 TYR A N 1
ATOM 775 C CA . TYR A 1 102 ? 9.127 2.356 -15.217 1.00 90.25 102 TYR A CA 1
ATOM 776 C C . TYR A 1 102 ? 8.426 2.228 -16.566 1.00 90.25 102 TYR A C 1
ATOM 778 O O . TYR A 1 102 ? 7.647 3.095 -16.961 1.00 90.25 102 TYR A O 1
ATOM 786 N N . CYS A 1 103 ? 8.757 1.169 -17.293 1.00 87.69 103 CYS A N 1
ATOM 787 C CA . CYS A 1 103 ? 8.168 0.834 -18.586 1.00 87.69 103 CYS A CA 1
ATOM 788 C C . CYS A 1 103 ? 7.195 -0.337 -18.389 1.00 87.69 103 CYS A C 1
ATOM 790 O O . CYS A 1 103 ? 6.858 -0.695 -17.261 1.00 87.69 103 CYS A O 1
ATOM 792 N N . GLY A 1 104 ? 6.708 -0.960 -19.461 1.00 88.44 104 GLY A N 1
ATOM 793 C CA . GLY A 1 104 ? 5.930 -2.189 -19.299 1.00 88.44 104 GLY A CA 1
ATOM 794 C C . GLY A 1 104 ? 4.479 -1.983 -18.848 1.00 88.44 104 GLY A C 1
ATOM 795 O O . GLY A 1 104 ? 3.851 -2.939 -18.402 1.00 88.44 104 GLY A O 1
ATOM 796 N N . HIS A 1 105 ? 3.945 -0.758 -18.906 1.00 88.81 105 HIS A N 1
ATOM 797 C CA . HIS A 1 105 ? 2.586 -0.436 -18.448 1.00 88.81 105 HIS A CA 1
ATOM 798 C C . HIS A 1 105 ? 1.490 -0.864 -19.435 1.00 88.81 105 HIS A C 1
ATOM 800 O O . HIS A 1 105 ? 0.322 -0.994 -19.067 1.00 88.81 105 HIS A O 1
ATOM 806 N N . ARG A 1 106 ? 1.834 -1.121 -20.698 1.00 92.25 106 ARG A N 1
ATOM 807 C CA . ARG A 1 106 ? 0.865 -1.543 -21.719 1.00 92.25 106 ARG A CA 1
ATOM 808 C C . ARG A 1 106 ? 0.394 -2.976 -21.471 1.00 92.25 106 ARG A C 1
ATOM 810 O O . ARG A 1 106 ? -0.693 -3.328 -21.919 1.00 92.25 106 ARG A O 1
ATOM 817 N N . ARG A 1 107 ? 1.118 -3.773 -20.673 1.00 91.00 107 ARG A N 1
ATOM 818 C CA . ARG A 1 107 ? 0.673 -5.097 -20.191 1.00 91.00 107 ARG A CA 1
ATOM 819 C C . ARG A 1 107 ? -0.658 -5.078 -19.422 1.00 91.00 107 ARG A C 1
ATOM 821 O O . ARG A 1 107 ? -1.306 -6.119 -19.335 1.00 91.00 107 ARG A O 1
ATOM 828 N N . PHE A 1 108 ? -1.058 -3.921 -18.881 1.00 91.94 108 PHE A N 1
ATOM 829 C CA . PHE A 1 108 ? -2.341 -3.724 -18.194 1.00 91.94 108 PHE A CA 1
ATOM 830 C C . PHE A 1 108 ? -3.516 -3.476 -19.153 1.00 91.94 108 PHE A C 1
ATOM 832 O O . PHE A 1 108 ? -4.669 -3.580 -18.742 1.00 91.94 108 PHE A O 1
ATOM 839 N N . LEU A 1 109 ? -3.244 -3.179 -20.427 1.00 93.56 109 LEU A N 1
ATOM 840 C CA . LEU A 1 109 ? -4.273 -3.064 -21.461 1.00 93.56 109 LEU A CA 1
ATOM 841 C C . LEU A 1 109 ? -4.798 -4.457 -21.852 1.00 93.56 109 LEU A C 1
ATOM 843 O O . LEU A 1 109 ? -4.074 -5.444 -21.689 1.00 93.56 109 LEU A O 1
ATOM 847 N N . PRO A 1 110 ? -6.009 -4.568 -22.431 1.00 94.38 110 PRO A N 1
ATOM 848 C CA . PRO A 1 110 ? -6.520 -5.837 -22.951 1.00 94.38 110 PRO A CA 1
ATOM 849 C C . PRO A 1 110 ? -5.516 -6.531 -23.881 1.00 94.38 110 PRO A C 1
ATOM 851 O O . PRO A 1 110 ? -4.809 -5.866 -24.634 1.00 94.38 110 PRO A O 1
ATOM 854 N N . THR A 1 111 ? -5.453 -7.864 -23.871 1.00 91.31 111 THR A N 1
ATOM 855 C CA . THR A 1 111 ? -4.429 -8.645 -24.599 1.00 91.31 111 THR A CA 1
ATOM 856 C C . THR A 1 111 ? -4.364 -8.330 -26.101 1.00 91.31 111 THR A C 1
ATOM 858 O O . THR A 1 111 ? -3.284 -8.324 -26.689 1.00 91.31 111 THR A O 1
ATOM 861 N N . GLY A 1 112 ? -5.502 -8.009 -26.725 1.00 92.31 112 GLY A N 1
ATOM 862 C CA . GLY A 1 112 ? -5.591 -7.620 -28.138 1.00 92.31 112 GLY A CA 1
ATOM 863 C C . GLY A 1 112 ? -5.327 -6.137 -28.431 1.00 92.31 112 GLY A C 1
ATOM 864 O O . GLY A 1 112 ? -5.420 -5.720 -29.582 1.00 92.31 112 GLY A O 1
ATOM 865 N N . HIS A 1 113 ? -5.029 -5.317 -27.422 1.00 95.94 113 HIS A N 1
ATOM 866 C CA . HIS A 1 113 ? -4.934 -3.870 -27.591 1.00 95.94 113 HIS A CA 1
ATOM 867 C C . HIS A 1 113 ? -3.730 -3.472 -28.459 1.00 95.94 113 HIS A C 1
ATOM 869 O O . HIS A 1 113 ? -2.593 -3.847 -28.165 1.00 95.94 113 HIS A O 1
ATOM 875 N N . ARG A 1 114 ? -3.954 -2.640 -29.489 1.00 95.69 114 ARG A N 1
ATOM 876 C CA . ARG A 1 114 ? -2.936 -2.249 -30.489 1.00 95.69 114 ARG A CA 1
ATOM 877 C C . ARG A 1 114 ? -1.639 -1.730 -29.865 1.00 95.69 114 ARG A C 1
ATOM 879 O O . ARG A 1 114 ? -0.558 -2.133 -30.283 1.00 95.69 114 ARG A O 1
ATOM 886 N N . LEU A 1 115 ? -1.747 -0.889 -28.832 1.00 94.62 115 LEU A N 1
ATOM 887 C CA . LEU A 1 115 ? -0.581 -0.299 -28.156 1.00 94.62 115 LEU A CA 1
ATOM 888 C C . LEU A 1 115 ? 0.386 -1.346 -27.584 1.00 94.62 115 LEU A C 1
ATOM 890 O O . LEU A 1 115 ? 1.579 -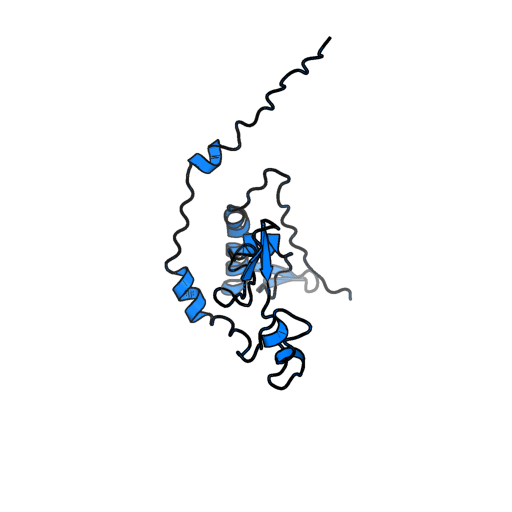1.080 -27.524 1.00 94.62 115 LEU A O 1
ATOM 894 N N . ARG A 1 116 ? -0.079 -2.555 -27.240 1.00 94.56 116 ARG A N 1
ATOM 895 C CA . ARG A 1 116 ? 0.792 -3.636 -26.744 1.00 94.56 116 ARG A CA 1
ATOM 896 C C . ARG A 1 116 ? 1.817 -4.105 -27.780 1.00 94.56 116 ARG A C 1
ATOM 898 O O . ARG A 1 116 ? 2.826 -4.694 -27.407 1.00 94.56 116 ARG A O 1
ATOM 905 N N . ARG A 1 117 ? 1.559 -3.861 -29.069 1.00 94.19 117 ARG A N 1
ATOM 906 C CA . ARG A 1 117 ? 2.438 -4.217 -30.196 1.00 94.19 117 ARG A CA 1
ATOM 907 C C . ARG A 1 117 ? 3.133 -3.004 -30.816 1.00 94.19 117 ARG A C 1
ATOM 909 O O . ARG A 1 117 ? 3.914 -3.171 -31.748 1.00 94.19 117 ARG A O 1
ATOM 916 N N . ASP A 1 118 ? 2.848 -1.798 -30.329 1.00 93.81 118 ASP A N 1
ATOM 917 C CA . ASP A 1 118 ? 3.426 -0.567 -30.860 1.00 93.81 118 ASP A CA 1
ATOM 918 C C . ASP A 1 118 ? 4.869 -0.407 -30.374 1.00 93.81 118 ASP A C 1
ATOM 920 O O . ASP A 1 118 ? 5.140 0.112 -29.297 1.00 93.81 118 ASP A O 1
ATOM 924 N N . ARG A 1 119 ? 5.818 -0.895 -31.164 1.00 93.19 119 ARG A N 1
ATOM 925 C CA . ARG A 1 119 ? 7.246 -0.787 -30.846 1.00 93.19 119 ARG A CA 1
ATOM 926 C C . ARG A 1 119 ? 7.804 0.596 -31.173 1.00 93.19 119 ARG A C 1
ATOM 928 O O . ARG A 1 119 ? 8.821 0.978 -30.611 1.00 93.19 119 ARG A O 1
ATOM 935 N N . VAL A 1 120 ? 7.163 1.313 -32.096 1.00 93.19 120 VAL A N 1
ATOM 936 C CA . VAL A 1 120 ? 7.703 2.533 -32.705 1.00 93.19 120 VAL A CA 1
ATOM 937 C C . VAL A 1 120 ? 7.491 3.731 -31.788 1.00 93.19 120 VAL A C 1
ATOM 939 O O . VAL A 1 120 ? 8.413 4.513 -31.591 1.00 93.19 120 VAL A O 1
ATOM 942 N N . SER A 1 121 ? 6.309 3.849 -31.181 1.00 91.19 121 SER A N 1
ATOM 943 C CA . SER A 1 121 ? 5.973 4.990 -30.316 1.00 91.19 121 SER A CA 1
ATOM 944 C C . SER A 1 121 ? 6.536 4.880 -28.889 1.00 91.19 121 SER A C 1
ATOM 946 O O . SER A 1 121 ? 6.312 5.774 -28.077 1.00 91.19 121 SER A O 1
ATOM 948 N N . PHE A 1 122 ? 7.212 3.776 -28.548 1.00 89.31 122 PHE A N 1
ATOM 949 C CA . PHE A 1 122 ? 7.611 3.440 -27.175 1.00 89.31 122 PHE A CA 1
ATOM 950 C C . PHE A 1 122 ? 9.066 2.927 -27.112 1.00 89.31 122 PHE A C 1
ATOM 952 O O . PHE A 1 122 ? 9.943 3.419 -27.811 1.00 89.31 1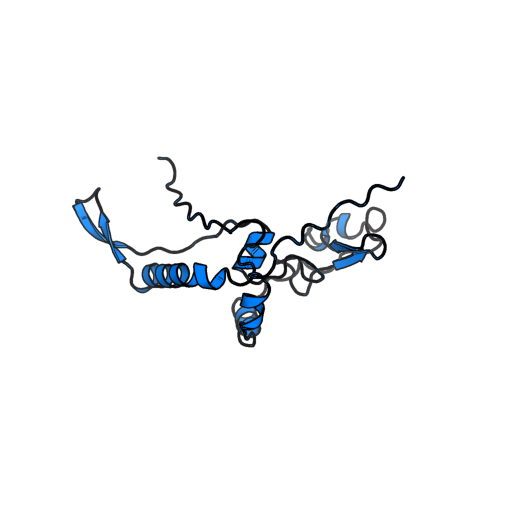22 PHE A O 1
ATOM 959 N N . ASP A 1 123 ? 9.340 1.943 -26.257 1.00 85.56 123 ASP A N 1
ATOM 960 C CA . ASP A 1 123 ? 10.660 1.406 -25.904 1.00 85.56 123 ASP A CA 1
ATOM 961 C C . ASP A 1 123 ? 11.197 0.336 -26.875 1.00 85.56 123 ASP A C 1
ATOM 963 O O . ASP A 1 123 ? 12.112 -0.415 -26.544 1.00 85.56 123 ASP A O 1
ATOM 967 N N . GLY A 1 124 ? 10.621 0.209 -28.074 1.00 89.56 124 GLY A N 1
ATOM 968 C CA . GLY A 1 124 ? 11.041 -0.798 -29.051 1.00 89.56 124 GLY A CA 1
ATOM 969 C C . GLY A 1 124 ? 10.604 -2.234 -28.730 1.00 89.56 124 GLY A C 1
ATOM 970 O O . GLY A 1 124 ? 10.816 -3.129 -29.563 1.00 89.56 124 GLY A O 1
ATOM 971 N N . ALA A 1 125 ? 9.963 -2.476 -27.582 1.00 89.50 125 ALA A N 1
ATOM 972 C CA . ALA A 1 125 ? 9.505 -3.792 -27.147 1.00 89.50 125 ALA A CA 1
ATOM 973 C C . ALA A 1 125 ? 7.995 -3.984 -27.357 1.00 89.50 125 ALA A C 1
ATOM 975 O O . ALA A 1 125 ? 7.202 -3.043 -27.316 1.00 89.50 125 ALA A O 1
ATOM 976 N N . MET A 1 126 ? 7.592 -5.238 -27.585 1.00 91.94 126 MET A N 1
ATOM 977 C CA . MET A 1 126 ? 6.186 -5.641 -27.507 1.00 91.94 126 MET A CA 1
ATOM 978 C C . MET A 1 126 ? 5.873 -6.136 -26.098 1.00 91.94 126 MET A C 1
ATOM 980 O O . MET A 1 126 ? 6.632 -6.909 -25.517 1.00 91.94 126 MET A O 1
ATOM 984 N N . GLU A 1 127 ? 4.713 -5.759 -25.576 1.00 92.94 127 GLU A N 1
ATOM 985 C CA . GLU A 1 127 ? 4.270 -6.113 -24.230 1.00 92.94 127 GLU A CA 1
ATOM 986 C C . GLU A 1 127 ? 3.135 -7.139 -24.282 1.00 92.94 127 GLU A C 1
ATOM 988 O O . GLU A 1 127 ? 1.955 -6.817 -24.132 1.00 92.94 127 GLU A O 1
ATOM 993 N N . LEU A 1 128 ? 3.479 -8.408 -24.509 1.00 91.00 128 LEU A N 1
ATOM 994 C CA . LEU A 1 128 ? 2.505 -9.503 -24.642 1.00 91.00 128 LEU A CA 1
ATOM 995 C C . LEU A 1 128 ? 2.242 -10.262 -23.331 1.00 91.00 128 LEU A C 1
ATOM 997 O O . LEU A 1 128 ? 1.239 -10.959 -23.225 1.00 91.00 128 LEU A O 1
ATOM 1001 N N . SER A 1 129 ? 3.092 -10.087 -22.317 1.00 89.75 129 SER A N 1
ATOM 1002 C CA . SER A 1 129 ? 2.920 -10.720 -21.004 1.00 89.75 129 SER A CA 1
ATOM 1003 C C . SER A 1 129 ? 1.640 -10.247 -20.303 1.00 89.75 129 SER A C 1
ATOM 1005 O O . SER A 1 129 ? 1.281 -9.073 -20.425 1.00 89.75 129 SER A O 1
ATOM 1007 N N . PRO A 1 130 ? 0.951 -11.099 -19.529 1.00 89.38 130 PRO A N 1
ATOM 1008 C CA . PRO A 1 130 ? -0.224 -10.673 -18.775 1.00 89.38 130 PRO A CA 1
ATOM 1009 C C . PRO A 1 130 ? 0.125 -9.594 -17.736 1.00 89.38 130 PRO A C 1
ATOM 1011 O O . PRO A 1 130 ? 1.292 -9.396 -17.360 1.00 89.38 130 PRO A O 1
ATOM 1014 N N . LYS A 1 131 ? -0.902 -8.885 -17.252 1.00 90.19 131 LYS A N 1
ATOM 1015 C CA . LYS A 1 131 ? -0.762 -8.043 -16.057 1.00 90.19 131 LYS A CA 1
ATOM 1016 C C . LYS A 1 131 ? -0.192 -8.889 -14.903 1.00 90.19 131 LYS A C 1
ATOM 1018 O O . LYS A 1 131 ? -0.508 -10.080 -14.853 1.00 90.19 131 LYS A O 1
ATOM 1023 N N . PRO A 1 132 ? 0.662 -8.329 -14.029 1.00 88.38 132 PRO A N 1
ATOM 1024 C CA . PRO A 1 132 ? 1.132 -9.068 -12.863 1.00 88.38 132 PRO A CA 1
ATOM 1025 C C . PRO A 1 132 ? -0.068 -9.526 -12.041 1.00 88.38 132 PRO A C 1
ATOM 1027 O O . PRO A 1 132 ? -1.072 -8.808 -11.9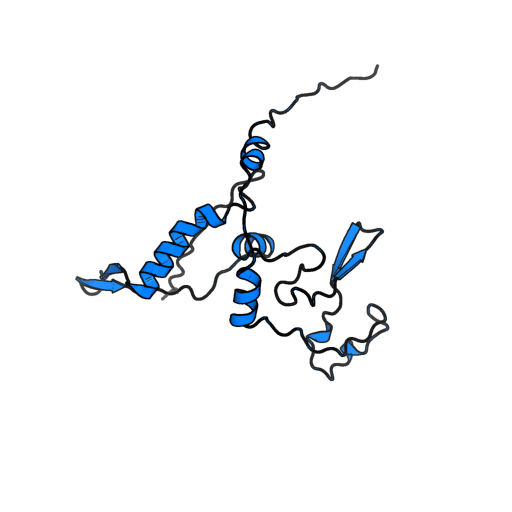54 1.00 88.38 132 PRO A O 1
ATOM 1030 N N . MET A 1 133 ? 0.026 -10.724 -11.476 1.00 85.94 133 MET A N 1
ATOM 1031 C CA . MET A 1 133 ? -0.967 -11.182 -10.517 1.00 85.94 133 MET A CA 1
ATOM 1032 C C . MET A 1 133 ? -0.636 -10.558 -9.161 1.00 85.94 133 MET A C 1
ATOM 1034 O O . MET A 1 133 ? 0.526 -10.610 -8.755 1.00 85.94 133 MET A O 1
ATOM 1038 N N . PRO A 1 134 ? -1.615 -9.947 -8.470 1.00 81.44 134 PRO A N 1
ATOM 1039 C CA . PRO A 1 134 ? -1.432 -9.579 -7.075 1.00 81.44 134 PRO A CA 1
ATOM 1040 C C . PRO A 1 134 ? -1.046 -10.821 -6.271 1.00 81.44 134 PRO A C 1
ATOM 1042 O O . PRO A 1 134 ? -1.563 -11.906 -6.544 1.00 81.44 134 PRO A O 1
ATOM 1045 N N . LEU A 1 135 ? -0.164 -10.651 -5.287 1.00 81.88 135 LEU A N 1
ATOM 1046 C CA . LEU A 1 135 ? 0.130 -11.717 -4.334 1.00 81.88 135 LEU A CA 1
ATOM 1047 C C . LEU A 1 135 ? -1.156 -12.102 -3.604 1.00 81.88 135 LEU A 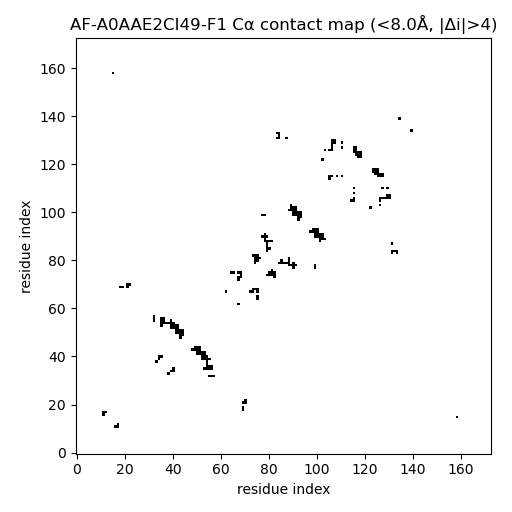C 1
ATOM 1049 O O . LEU A 1 135 ? -1.918 -11.230 -3.176 1.00 81.88 135 LEU A O 1
ATOM 1053 N N . SER A 1 136 ? -1.388 -13.401 -3.460 1.00 86.62 136 SER A N 1
ATOM 1054 C CA . SER A 1 136 ? -2.403 -13.895 -2.538 1.00 86.62 136 SER A CA 1
ATOM 1055 C C . SER A 1 136 ? -2.008 -13.580 -1.095 1.00 86.62 136 SER A C 1
ATOM 1057 O O . SER A 1 136 ? -0.834 -13.373 -0.780 1.00 86.62 136 SER A O 1
ATOM 1059 N N . GLU A 1 137 ? -2.992 -13.571 -0.197 1.00 82.31 137 GLU A N 1
ATOM 1060 C CA . GLU A 1 137 ? -2.753 -13.376 1.237 1.00 82.31 137 GLU A CA 1
ATOM 1061 C C . GLU A 1 137 ? -1.750 -14.400 1.789 1.00 82.31 137 GLU A C 1
ATOM 1063 O O . GLU A 1 137 ? -0.832 -14.036 2.516 1.00 82.31 137 GLU A O 1
ATOM 1068 N N . ILE A 1 138 ? -1.859 -15.663 1.367 1.00 88.88 138 ILE A N 1
ATOM 1069 C CA . ILE A 1 138 ? -0.966 -16.747 1.795 1.00 88.88 138 ILE A CA 1
ATOM 1070 C C . ILE A 1 138 ? 0.472 -16.488 1.332 1.00 88.88 138 ILE A C 1
ATOM 1072 O O . ILE A 1 138 ? 1.404 -16.588 2.128 1.00 88.88 138 ILE A O 1
ATOM 1076 N N . GLU A 1 139 ? 0.667 -16.121 0.062 1.00 87.12 139 GLU A N 1
ATOM 1077 C CA . GLU A 1 139 ? 2.000 -15.805 -0.470 1.00 87.12 139 GLU A CA 1
ATOM 1078 C C . GLU A 1 139 ? 2.605 -14.574 0.210 1.00 87.12 139 GLU A C 1
ATOM 1080 O O . GLU A 1 139 ? 3.812 -14.530 0.452 1.00 87.12 139 GLU A O 1
ATOM 1085 N N . LEU A 1 140 ? 1.779 -13.572 0.524 1.00 83.75 140 LEU A N 1
ATOM 1086 C CA . LEU A 1 140 ? 2.215 -12.381 1.242 1.00 83.75 140 LEU A CA 1
ATOM 1087 C C . LEU A 1 140 ? 2.663 -12.734 2.666 1.00 83.75 140 LEU A C 1
ATOM 1089 O O . LEU A 1 140 ? 3.748 -12.328 3.076 1.00 83.75 140 LEU A O 1
ATOM 1093 N N . LEU A 1 141 ? 1.872 -13.525 3.397 1.00 86.06 141 LEU A N 1
ATOM 1094 C CA . LEU A 1 141 ? 2.206 -13.974 4.751 1.00 86.06 141 LEU A CA 1
ATOM 1095 C C . LEU A 1 141 ? 3.504 -14.790 4.773 1.00 86.06 141 LEU A C 1
ATOM 1097 O O . LEU A 1 141 ? 4.378 -14.509 5.588 1.00 86.06 141 LEU A O 1
ATOM 1101 N N . GLN A 1 142 ? 3.687 -15.717 3.829 1.00 88.38 142 GLN A N 1
ATOM 1102 C CA . GLN A 1 142 ? 4.931 -16.488 3.692 1.00 88.38 142 GLN A CA 1
ATOM 1103 C C . GLN A 1 142 ? 6.152 -15.601 3.412 1.00 88.38 142 GLN A C 1
ATOM 1105 O O . GLN A 1 142 ? 7.251 -15.859 3.907 1.00 88.38 142 GLN A O 1
ATOM 1110 N N . GLN A 1 143 ? 5.986 -14.541 2.614 1.00 83.44 143 GLN A N 1
ATOM 1111 C CA . GLN A 1 143 ? 7.066 -13.580 2.374 1.00 83.44 143 GLN A CA 1
ATOM 1112 C C . GLN A 1 143 ? 7.411 -12.776 3.630 1.00 83.44 143 GLN A C 1
ATOM 1114 O O . GLN A 1 143 ? 8.582 -12.452 3.824 1.00 83.44 143 GLN A O 1
ATOM 1119 N N . LEU A 1 144 ? 6.419 -12.467 4.470 1.00 82.94 144 LEU A N 1
ATOM 1120 C CA . LEU A 1 144 ? 6.593 -11.700 5.704 1.00 82.94 144 LEU A CA 1
ATOM 1121 C C . LEU A 1 144 ? 7.129 -12.534 6.873 1.00 82.94 144 LEU A C 1
ATOM 1123 O O . LEU A 1 144 ? 7.810 -11.981 7.729 1.00 82.94 144 LEU A O 1
ATOM 1127 N N . GLU A 1 145 ? 6.887 -13.845 6.895 1.00 84.38 145 GLU A N 1
ATOM 1128 C CA . GLU A 1 145 ? 7.321 -14.751 7.973 1.00 84.38 145 GLU A CA 1
ATOM 1129 C C . GLU A 1 145 ? 8.840 -14.709 8.216 1.00 84.38 145 GLU A C 1
ATOM 1131 O O . GLU A 1 145 ? 9.306 -14.822 9.346 1.00 84.38 145 GLU A O 1
ATOM 1136 N N . ASN A 1 146 ? 9.619 -14.459 7.160 1.00 73.31 146 ASN A N 1
ATOM 1137 C CA . ASN A 1 146 ? 11.080 -14.385 7.218 1.00 73.31 146 ASN A CA 1
ATOM 1138 C C . ASN A 1 146 ? 11.622 -12.953 7.381 1.00 73.31 146 ASN A C 1
ATOM 1140 O O . ASN A 1 146 ? 12.832 -12.730 7.296 1.00 73.31 146 ASN A O 1
ATOM 1144 N N . VAL A 1 147 ? 10.750 -11.959 7.571 1.00 76.75 147 VAL A N 1
ATOM 1145 C CA . VAL A 1 147 ? 11.154 -10.562 7.744 1.00 76.75 147 VAL A CA 1
ATOM 1146 C C . VAL A 1 147 ? 11.398 -10.293 9.226 1.00 76.75 147 VAL A C 1
ATOM 1148 O O . VAL A 1 147 ? 10.469 -10.164 10.018 1.00 76.75 147 VAL A O 1
ATOM 1151 N N . HIS A 1 148 ? 12.669 -10.159 9.605 1.00 67.50 148 HIS A N 1
ATOM 1152 C CA . HIS A 1 148 ? 13.063 -9.639 10.915 1.00 67.50 148 HIS A CA 1
ATOM 1153 C C . HIS A 1 148 ? 13.439 -8.159 10.828 1.00 67.50 148 HIS A C 1
ATOM 1155 O O . HIS A 1 148 ? 14.374 -7.769 10.126 1.00 67.50 148 HIS A O 1
ATOM 1161 N N . THR A 1 149 ? 12.712 -7.326 11.570 1.00 65.19 149 THR A N 1
ATOM 1162 C CA . THR A 1 149 ? 12.996 -5.900 11.741 1.00 65.19 149 THR A CA 1
ATOM 1163 C C . THR A 1 149 ? 13.838 -5.677 12.998 1.00 65.19 149 THR A C 1
ATOM 1165 O O . THR A 1 149 ? 13.338 -5.659 14.118 1.00 65.19 149 THR A O 1
ATOM 1168 N N . GLU A 1 150 ? 15.147 -5.480 12.824 1.00 59.97 150 GLU A N 1
ATOM 1169 C CA . GLU A 1 150 ? 16.037 -5.076 13.919 1.00 59.97 150 GLU A CA 1
ATOM 1170 C C . GLU A 1 150 ? 16.182 -3.548 13.986 1.00 59.97 150 GLU A C 1
ATOM 1172 O O . GLU A 1 150 ? 16.751 -2.910 13.096 1.00 59.97 150 GLU A O 1
ATOM 1177 N N . TYR A 1 151 ? 15.731 -2.944 15.087 1.00 58.69 151 TYR A N 1
ATOM 1178 C CA . TYR A 1 151 ? 15.963 -1.526 15.364 1.00 58.69 151 TYR A CA 1
ATOM 1179 C C . TYR A 1 151 ? 17.331 -1.317 16.027 1.00 58.69 151 TYR A C 1
ATOM 1181 O O . TYR A 1 151 ? 17.489 -1.492 17.236 1.00 58.69 151 TYR A O 1
ATOM 1189 N N . LYS A 1 152 ? 18.344 -0.886 15.263 1.00 56.12 152 LYS A N 1
ATOM 1190 C CA . LYS A 1 152 ? 19.668 -0.579 15.830 1.00 56.12 152 LYS A CA 1
ATOM 1191 C C . LYS A 1 152 ? 19.636 0.710 16.661 1.00 56.12 152 LYS A C 1
ATOM 1193 O O . LYS A 1 152 ? 19.207 1.769 16.198 1.00 56.12 152 LYS A O 1
ATOM 1198 N N . LYS A 1 153 ? 20.168 0.653 17.893 1.00 54.72 153 LYS A N 1
ATOM 1199 C CA . LYS A 1 153 ? 20.303 1.815 18.805 1.00 54.72 153 LYS A CA 1
ATOM 1200 C C . LYS A 1 153 ? 21.117 2.976 18.205 1.00 54.72 153 LYS A C 1
ATOM 1202 O O . LYS A 1 153 ? 20.928 4.126 18.589 1.00 54.72 153 LYS A O 1
ATOM 1207 N N . GLU A 1 154 ? 22.009 2.701 17.260 1.00 54.59 154 GLU A N 1
ATOM 1208 C CA . GLU A 1 154 ? 22.871 3.694 16.600 1.00 54.59 154 GLU A CA 1
ATOM 1209 C C . GLU A 1 154 ? 22.096 4.648 15.677 1.00 54.59 154 GLU A C 1
ATOM 1211 O O . GLU A 1 154 ? 22.469 5.816 15.527 1.00 54.59 154 GLU A O 1
ATOM 1216 N N . ASP A 1 155 ? 20.959 4.202 15.140 1.00 53.38 155 ASP A N 1
ATOM 1217 C CA . ASP A 1 155 ? 20.097 5.023 14.285 1.00 53.38 155 ASP A CA 1
ATOM 1218 C C . ASP A 1 155 ? 19.286 6.061 15.083 1.00 53.38 155 ASP A C 1
ATOM 1220 O O . ASP A 1 155 ? 18.769 7.018 14.508 1.00 53.38 155 ASP A O 1
ATOM 1224 N N . LEU A 1 156 ? 19.239 5.936 16.420 1.00 49.09 156 LEU A N 1
ATOM 1225 C CA . LEU A 1 156 ? 18.723 6.967 17.335 1.00 49.09 156 LEU A CA 1
ATOM 1226 C C . LEU A 1 156 ? 19.745 8.089 17.590 1.00 49.09 156 LEU A C 1
ATOM 1228 O O . LEU A 1 156 ? 19.356 9.242 17.763 1.00 49.09 156 LEU A O 1
ATOM 1232 N N . LYS A 1 157 ? 21.051 7.783 17.594 1.00 39.25 157 LYS A N 1
ATOM 1233 C CA . LYS A 1 157 ? 22.106 8.748 17.964 1.00 39.25 157 LYS A CA 1
ATOM 1234 C C . LYS A 1 157 ? 22.526 9.667 16.815 1.00 39.25 157 LYS A C 1
ATOM 1236 O O . LYS A 1 157 ? 22.827 10.834 17.052 1.00 39.25 157 LYS A O 1
ATOM 1241 N N . ARG A 1 158 ? 22.487 9.192 15.562 1.00 42.69 158 ARG A N 1
ATOM 1242 C CA . ARG A 1 158 ? 22.917 9.968 14.375 1.00 42.69 158 ARG A CA 1
ATOM 1243 C C . ARG A 1 158 ? 22.107 11.244 14.090 1.00 42.69 158 ARG A C 1
ATOM 1245 O O . ARG A 1 158 ? 22.521 12.027 13.243 1.00 42.69 158 ARG A O 1
ATOM 1252 N N . ARG A 1 159 ? 20.974 11.478 14.766 1.00 49.00 159 ARG A N 1
ATOM 1253 C CA . ARG A 1 159 ? 20.089 12.634 14.503 1.00 49.00 159 ARG A CA 1
ATOM 1254 C C . ARG A 1 159 ? 20.063 13.705 15.596 1.00 49.00 159 ARG A C 1
ATOM 1256 O O . ARG A 1 159 ? 19.560 14.796 15.332 1.00 49.00 159 ARG A O 1
ATOM 1263 N N . VAL A 1 160 ? 20.628 13.433 16.773 1.00 41.03 160 VAL A N 1
ATOM 1264 C CA . VAL A 1 160 ? 20.738 14.432 17.854 1.00 41.03 160 VAL A CA 1
ATOM 1265 C C . VAL A 1 160 ? 21.951 15.356 17.640 1.00 41.03 160 VAL A C 1
ATOM 1267 O O . VAL A 1 160 ? 21.938 16.491 18.090 1.00 41.03 160 VAL A O 1
ATOM 1270 N N . GLY A 1 161 ? 22.961 14.926 16.875 1.00 35.34 161 GLY A N 1
ATOM 1271 C CA . GLY A 1 161 ? 24.223 15.655 16.677 1.00 35.34 161 GLY A CA 1
ATOM 1272 C C . GLY A 1 161 ? 24.369 16.442 15.368 1.00 35.34 161 GLY A C 1
ATOM 1273 O O . GLY A 1 161 ? 25.467 16.474 14.824 1.00 35.34 161 GLY A O 1
ATOM 1274 N N . VAL A 1 162 ? 23.305 17.051 14.832 1.00 38.59 162 VAL A N 1
ATOM 1275 C CA . VAL A 1 162 ? 23.459 18.089 13.787 1.00 38.59 162 VAL A CA 1
ATOM 1276 C C . VAL A 1 162 ? 23.167 19.444 14.424 1.00 38.59 162 VAL A C 1
ATOM 1278 O O . VAL A 1 162 ? 22.109 20.035 14.207 1.00 38.59 162 VAL A O 1
ATOM 1281 N N . GLU A 1 163 ? 24.098 19.903 15.261 1.00 32.69 163 GLU A N 1
ATOM 1282 C CA . GLU A 1 163 ? 24.300 21.336 15.453 1.00 32.69 163 GLU A CA 1
ATOM 1283 C C . GLU A 1 163 ? 24.896 21.893 14.156 1.00 32.69 163 GLU A C 1
ATOM 1285 O O . GLU A 1 163 ? 25.818 21.322 13.571 1.00 32.69 163 GLU A O 1
ATOM 1290 N N . HIS A 1 164 ? 24.318 22.986 13.669 1.00 34.94 164 HIS A N 1
ATOM 1291 C CA . HIS A 1 164 ? 24.810 23.707 12.505 1.00 34.94 164 HIS A CA 1
ATOM 1292 C C . HIS A 1 164 ? 26.236 24.225 12.772 1.00 34.94 164 HIS A C 1
ATOM 1294 O O . HIS A 1 164 ? 26.406 25.222 13.471 1.00 34.94 164 HIS A O 1
ATOM 1300 N N . ASP A 1 165 ? 27.259 23.591 12.181 1.00 31.67 165 ASP A N 1
ATOM 1301 C CA . ASP A 1 165 ? 28.605 24.176 12.100 1.00 31.67 165 ASP A CA 1
ATOM 1302 C C . ASP A 1 165 ? 28.564 25.367 11.130 1.00 31.67 165 ASP A C 1
ATOM 1304 O O . ASP A 1 165 ? 28.536 25.242 9.901 1.00 31.67 165 ASP A O 1
ATOM 1308 N N . ASN A 1 166 ? 28.482 26.550 11.727 1.00 38.03 166 ASN A N 1
ATOM 1309 C CA . ASN A 1 166 ? 28.393 27.847 11.086 1.00 38.03 166 ASN A CA 1
ATOM 1310 C C . ASN A 1 166 ? 29.783 28.241 10.543 1.00 38.03 166 ASN A C 1
ATOM 1312 O O . ASN A 1 166 ? 30.521 29.020 11.154 1.00 38.03 166 ASN A O 1
ATOM 1316 N N . ARG A 1 167 ? 30.189 27.696 9.388 1.00 37.25 167 ARG A N 1
ATOM 1317 C CA . ARG A 1 167 ? 31.471 28.063 8.756 1.00 37.25 167 ARG A CA 1
ATOM 1318 C C . ARG A 1 167 ? 31.368 29.343 7.929 1.00 37.25 167 ARG A C 1
ATOM 1320 O O . ARG A 1 167 ? 31.104 29.340 6.733 1.00 37.25 167 ARG A O 1
ATOM 1327 N N . LYS A 1 168 ? 31.637 30.434 8.650 1.00 34.19 168 LYS A N 1
ATOM 1328 C CA . LYS A 1 168 ? 32.219 31.730 8.258 1.00 34.19 168 LYS A CA 1
ATOM 1329 C C . LYS A 1 168 ? 32.633 31.859 6.784 1.00 34.19 168 LYS A C 1
ATOM 1331 O O . LYS A 1 168 ? 33.562 31.203 6.313 1.00 34.19 168 LYS A O 1
ATOM 1336 N N . GLY A 1 169 ? 32.017 32.833 6.112 1.00 34.16 169 GLY A N 1
ATOM 1337 C CA . GLY A 1 169 ? 32.445 33.339 4.814 1.00 34.16 169 GLY A CA 1
ATOM 1338 C C . GLY A 1 169 ? 33.874 33.883 4.848 1.00 34.16 169 GLY A C 1
ATOM 1339 O O . GLY A 1 169 ? 34.240 34.687 5.705 1.00 34.16 169 GLY A O 1
ATOM 1340 N N . LYS A 1 170 ? 34.681 33.462 3.873 1.00 35.19 170 LYS A N 1
ATOM 1341 C CA . LYS A 1 170 ? 36.001 34.029 3.597 1.00 35.19 170 LYS A CA 1
ATOM 1342 C C . LYS A 1 170 ? 35.865 34.940 2.374 1.00 35.19 170 LYS A C 1
ATOM 1344 O O . LYS A 1 170 ? 35.838 34.463 1.243 1.00 35.19 170 LYS A O 1
ATOM 1349 N N . LYS A 1 171 ? 35.735 36.251 2.614 1.00 38.06 171 LYS A N 1
ATOM 1350 C CA . LYS A 1 171 ? 35.891 37.290 1.583 1.00 38.06 171 LYS A CA 1
ATOM 1351 C C . LYS A 1 171 ? 37.301 37.173 0.996 1.00 38.06 171 LYS A C 1
ATOM 1353 O O . LYS A 1 171 ? 38.276 37.202 1.747 1.00 38.06 171 LYS A O 1
ATOM 1358 N N . ARG A 1 172 ? 37.408 37.027 -0.324 1.00 37.62 172 ARG A N 1
ATOM 1359 C CA . ARG A 1 172 ? 38.660 37.253 -1.055 1.00 37.62 172 ARG A CA 1
ATOM 1360 C C . ARG A 1 172 ? 38.781 38.757 -1.321 1.00 37.62 172 ARG A C 1
ATOM 1362 O O . ARG A 1 172 ? 37.800 39.368 -1.740 1.00 37.62 172 ARG A O 1
ATOM 1369 N N . LYS A 1 173 ? 39.939 39.315 -0.956 1.00 42.28 173 LYS A N 1
ATOM 1370 C CA . LYS A 1 173 ? 40.4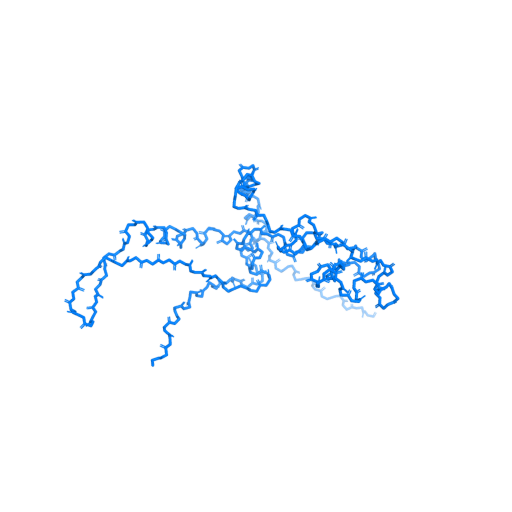34 40.605 -1.452 1.00 42.28 173 LYS A CA 1
ATOM 1371 C C . LYS A 1 173 ? 40.726 40.492 -2.942 1.00 42.28 173 LYS A C 1
ATOM 1373 O O . LYS A 1 173 ? 41.087 39.365 -3.355 1.00 42.28 173 LYS A O 1
#

Secondary structure (DSSP, 8-state):
-------------STT--GGGHHHHHHHHHHHHHHHHHT-EEEEETTTTEEEEE----------HHHHHHHH----SSTT--TTTGGG--EEEETTTTEEEE--GGGGS-TT-GGGG--TTTTS----SPPPPPPPHHHHHHHHHT------THHHHTTT-------------

InterPro domains:
  IPR004242 Transposon, En/Spm-like [PF02992] (1-146)

Sequence (173 aa):
MKQPSFILSVVIDGPKGSGNKIDVFLQPLVDELKELWHTGVPTYDASCGEMFQLHAGLLRTISDIPGYSNISGCPTKGVYACPNCGKDTRSEYLKKGHKFCYCGHRRFLPTGHRLRRDRVSFDGAMELSPKPMPLSEIELLQQLENVHTEYKKEDLKRRVGVEHDNRKGKKRK

pLDDT: mean 78.41, std 19.38, range [31.67, 97.56]

Mean predicted aligned error: 12.12 Å

Solvent-accessible surface area (backbone atoms only — not comparable to full-atom values): 11289 Å² total; per-residue (Å²): 132,82,81,87,74,86,78,86,78,81,83,75,57,66,105,81,38,65,62,95,50,49,58,73,71,41,45,64,56,53,52,51,48,48,40,21,56,76,74,33,43,87,38,76,39,83,90,80,75,43,79,42,76,41,66,49,80,87,86,78,86,89,64,56,68,71,53,40,24,56,75,69,70,44,50,61,58,70,65,36,27,39,80,68,36,32,91,70,31,45,51,44,76,39,78,92,73,76,40,71,45,78,53,75,67,49,20,71,48,63,94,83,41,68,71,24,64,42,28,80,91,58,89,63,53,67,40,81,58,74,53,66,72,69,77,49,70,68,60,47,49,61,62,50,74,76,63,80,88,80,83,61,74,65,74,66,56,76,70,76,73,74,71,83,82,82,79,72,85,78,85,79,131

Organism: NCBI:txid300844

Radius of gyration: 24.07 Å; Cα contacts (8 Å, |Δi|>4): 137; chains: 1; bounding box: 72×57×59 Å

Foldseek 3Di:
DPDDDDDPDDDADPPLGPQLCVCVVCVVVVVVLCCLAPPADFDADPVVRDTDGHHDHDPDDDDDLSRCCNVVVAACADQQNDLQCRNPFQWDQDPVVRGIDTDLPCLDPPQPDPVQQPCPVDVNDRNNDHRHDGDDPVRVVVVCVPDDDDDDPVVVVVPVPPDPPPDDDDDDD

Nearest PDB structures (foldseek):
  7jrj-assembly1_D  TM=3.000E-01  e=4.1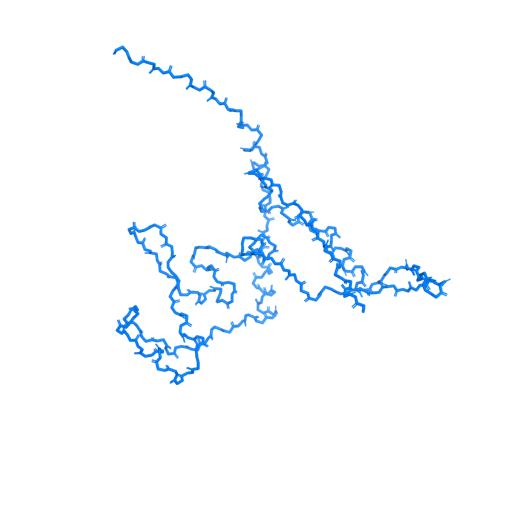47E+00  Chlamydomonas reinhardtii
  8pv3-assembly1_Cg  TM=1.566E-01  e=1.540E+00  Thermochaetoides thermophila DSM 1495
  8i9r-assembly1_Cx  TM=1.866E-01  e=5.055E+00  Thermochaetoides thermophila DSM 1495